Protein AF-A0A6N8HLT0-F1 (afdb_monomer)

Sequence (85 aa):
MIDLHRHILPGFADGQPAMAASLKIASEASKQGITSIIAAPHHPIDSESGYNAILDSVRDMNEQLKASQIPVEILPGQGTRIHGI

pLDDT: mean 84.65, std 12.42, range [52.72, 97.5]

Solvent-accessible surface area (backbone atoms only — not comparable to full-atom values): 4870 Å² total; per-residue (Å²): 81,74,46,79,74,35,73,53,57,58,82,51,52,94,90,44,38,55,66,72,51,27,52,51,52,48,46,56,39,35,77,71,52,29,42,35,36,24,28,28,41,68,57,85,61,91,43,73,67,47,52,52,50,48,53,52,47,38,50,54,50,39,52,51,27,57,77,68,71,37,76,45,44,61,40,83,59,65,42,81,81,87,79,82,133

Nearest PDB structures (foldseek):
  3qy7-assembly1_A  TM=8.843E-01  e=2.586E-06  Bacillus subtilis
  2wjd-assembly1_A  TM=7.679E-01  e=1.852E-03  Streptococcus pneumoniae
  7s2l-assembly2_D-2  TM=5.485E-01  e=3.966E-01  uncultured bacterium
  8ste-assembly1_A  TM=5.445E-01  e=1.014E+00  Homo sapiens
  9bwt-assembly1_B  TM=5.476E-01  e=4.149E+00  Homo sapiens

Mean predicted aligned error: 5.42 Å

Structure (mmCIF, N/CA/C/O backbone):
data_AF-A0A6N8HLT0-F1
#
_entry.id   AF-A0A6N8HLT0-F1
#
loop_
_atom_site.group_PDB
_atom_site.id
_atom_site.type_symbol
_atom_site.label_atom_id
_atom_site.label_alt_id
_atom_site.label_comp_id
_atom_site.label_asym_id
_atom_site.label_entity_id
_atom_site.label_seq_id
_atom_site.pdbx_PDB_ins_code
_atom_site.Cartn_x
_atom_site.Cartn_y
_atom_site.Cartn_z
_atom_site.occupancy
_atom_site.B_iso_or_equiv
_atom_site.auth_seq_id
_atom_site.auth_comp_id
_atom_site.auth_asym_id
_atom_site.auth_atom_id
_atom_site.pdbx_PDB_model_num
ATOM 1 N N . MET A 1 1 ? -7.472 -8.885 8.949 1.00 86.75 1 MET A N 1
ATOM 2 C CA . MET A 1 1 ? -7.430 -9.826 7.798 1.00 86.75 1 MET A CA 1
ATOM 3 C C . MET A 1 1 ? -6.457 -9.277 6.760 1.00 86.75 1 MET A C 1
ATOM 5 O O . MET A 1 1 ? -6.293 -8.062 6.725 1.00 86.75 1 MET A O 1
ATOM 9 N N . ILE A 1 2 ? -5.791 -10.126 5.968 1.00 87.50 2 ILE A N 1
ATOM 10 C CA . ILE A 1 2 ? -4.792 -9.695 4.971 1.00 87.50 2 ILE A CA 1
ATOM 11 C C . ILE A 1 2 ? -5.304 -10.029 3.564 1.00 87.50 2 ILE A C 1
ATOM 13 O O . ILE A 1 2 ? -5.663 -11.178 3.316 1.00 87.50 2 ILE A O 1
ATOM 17 N N . ASP A 1 3 ? -5.336 -9.040 2.667 1.00 88.25 3 ASP A N 1
ATOM 18 C CA . ASP A 1 3 ? -5.562 -9.244 1.227 1.00 88.25 3 ASP A CA 1
ATOM 19 C C . ASP A 1 3 ? -4.204 -9.445 0.540 1.00 88.25 3 ASP A C 1
ATOM 21 O O . ASP A 1 3 ? -3.303 -8.619 0.680 1.00 88.25 3 ASP A O 1
ATOM 25 N N . LEU A 1 4 ? -4.032 -10.561 -0.165 1.00 87.62 4 LEU A N 1
ATOM 26 C CA . LEU A 1 4 ? -2.742 -10.961 -0.733 1.00 87.62 4 LEU A CA 1
ATOM 27 C C . LEU A 1 4 ? -2.550 -10.510 -2.188 1.00 87.62 4 LEU A C 1
ATOM 29 O O . LEU A 1 4 ? -1.461 -10.696 -2.727 1.00 87.62 4 LEU A O 1
ATOM 33 N N . HIS A 1 5 ? -3.578 -9.968 -2.851 1.00 82.69 5 HIS A N 1
ATOM 34 C CA . HIS A 1 5 ? -3.483 -9.653 -4.274 1.00 82.69 5 HIS A CA 1
ATOM 35 C C . HIS A 1 5 ? -4.365 -8.471 -4.678 1.00 82.69 5 HIS A C 1
ATOM 37 O O . HIS A 1 5 ? -5.556 -8.623 -4.958 1.00 82.69 5 HIS A O 1
ATOM 43 N N . ARG A 1 6 ? -3.759 -7.281 -4.773 1.00 80.69 6 ARG A N 1
ATOM 44 C CA . ARG A 1 6 ? -4.481 -6.072 -5.183 1.00 80.69 6 ARG A CA 1
ATOM 45 C C . ARG A 1 6 ? -3.662 -5.147 -6.079 1.00 80.69 6 ARG A C 1
ATOM 47 O O . ARG A 1 6 ? -2.521 -4.799 -5.772 1.00 80.69 6 ARG A O 1
ATOM 54 N N . HIS A 1 7 ? -4.299 -4.640 -7.133 1.00 82.44 7 HIS A N 1
ATOM 55 C CA . HIS A 1 7 ? -3.802 -3.510 -7.927 1.00 82.44 7 HIS A CA 1
ATOM 56 C C . HIS A 1 7 ? -4.176 -2.191 -7.251 1.00 82.44 7 HIS A C 1
ATOM 58 O O . HIS A 1 7 ? -5.109 -1.506 -7.663 1.00 82.44 7 HIS A O 1
ATOM 64 N N . ILE A 1 8 ? -3.493 -1.885 -6.148 1.00 86.75 8 ILE A N 1
ATOM 65 C CA . ILE A 1 8 ? -3.788 -0.707 -5.323 1.00 86.75 8 ILE A CA 1
ATOM 66 C C . ILE A 1 8 ? -2.788 0.438 -5.509 1.00 86.75 8 ILE A C 1
ATOM 68 O O . ILE A 1 8 ? -3.126 1.587 -5.231 1.00 86.75 8 ILE A O 1
ATOM 72 N N . LEU A 1 9 ? -1.582 0.145 -6.000 1.00 87.44 9 LEU A N 1
ATOM 73 C CA . LEU A 1 9 ? -0.585 1.172 -6.297 1.00 87.44 9 LEU A CA 1
ATOM 74 C C . LEU A 1 9 ? -1.018 1.981 -7.530 1.00 87.44 9 LEU A C 1
ATOM 76 O O . LEU A 1 9 ? -1.488 1.370 -8.485 1.00 87.44 9 LEU A O 1
ATOM 80 N N . PRO A 1 10 ? -0.896 3.319 -7.531 1.00 82.50 10 PRO A N 1
ATOM 81 C CA . PRO A 1 10 ? -1.125 4.141 -8.719 1.00 82.50 10 PRO A CA 1
ATOM 82 C C . PRO A 1 10 ? 0.080 4.113 -9.675 1.00 82.50 10 PRO A C 1
ATOM 84 O O . PRO A 1 10 ? 1.214 4.272 -9.233 1.00 82.50 10 PRO A O 1
ATOM 87 N N . GLY A 1 11 ? -0.155 4.012 -10.989 1.00 72.88 11 GLY A N 1
ATOM 88 C CA . GLY A 1 11 ? 0.872 4.262 -12.020 1.00 72.88 11 GLY A CA 1
ATOM 89 C C . GLY A 1 11 ? 1.764 3.077 -12.429 1.00 72.88 11 GLY A C 1
ATOM 90 O O . GLY A 1 11 ? 2.682 3.266 -13.217 1.00 72.88 11 GLY A O 1
ATOM 91 N N . PHE A 1 12 ? 1.487 1.862 -11.952 1.00 68.75 12 PHE A N 1
ATOM 92 C CA . PHE A 1 12 ? 2.242 0.625 -12.222 1.00 68.75 12 PHE A CA 1
ATOM 93 C C . PHE A 1 12 ? 1.560 -0.341 -13.214 1.00 68.75 12 PHE A C 1
ATOM 95 O O . PHE A 1 12 ? 2.003 -1.485 -13.329 1.00 68.75 12 PHE A O 1
ATOM 102 N N . ALA A 1 13 ? 0.470 0.053 -13.887 1.00 60.69 13 ALA A N 1
ATOM 103 C CA . ALA A 1 13 ? -0.109 -0.654 -15.041 1.00 60.69 13 ALA A CA 1
ATOM 104 C C . ALA A 1 13 ? -1.178 0.195 -15.752 1.00 60.69 13 ALA A C 1
ATOM 106 O O . ALA A 1 13 ? -1.772 1.099 -15.155 1.00 60.69 13 ALA A O 1
ATOM 107 N N . ASP A 1 14 ? -1.490 -0.173 -16.995 1.00 52.72 14 ASP A N 1
ATOM 108 C CA . ASP A 1 14 ? -2.653 0.336 -17.722 1.00 52.72 14 ASP A CA 1
ATOM 109 C C . ASP A 1 14 ? -3.951 0.041 -16.950 1.00 52.72 14 ASP A C 1
ATOM 111 O O . ASP A 1 14 ? -4.214 -1.092 -16.545 1.00 52.72 14 ASP A O 1
ATOM 115 N N . GLY A 1 15 ? -4.771 1.073 -16.729 1.00 55.72 15 GLY A N 1
ATOM 116 C CA . GLY A 1 15 ? -6.053 0.950 -16.025 1.00 55.72 15 GLY A CA 1
ATOM 117 C C . GLY A 1 15 ? -5.973 0.949 -14.493 1.00 55.72 15 GLY A C 1
ATOM 118 O O . GLY A 1 15 ? -6.986 0.689 -13.842 1.00 55.72 15 GLY A O 1
ATOM 119 N N . GLN A 1 16 ? -4.813 1.248 -13.894 1.00 64.06 16 GLN A N 1
ATOM 120 C CA . GLN A 1 16 ? -4.709 1.378 -12.439 1.00 64.06 16 GLN A CA 1
ATOM 121 C C . GLN A 1 16 ? -5.424 2.620 -11.886 1.00 64.06 16 GLN A C 1
ATOM 123 O O . GLN A 1 16 ? -5.524 3.649 -12.560 1.00 64.06 16 GLN A O 1
ATOM 128 N N . PRO A 1 17 ? -5.926 2.533 -10.641 1.00 63.00 17 PRO A N 1
ATOM 129 C CA . PRO A 1 17 ? -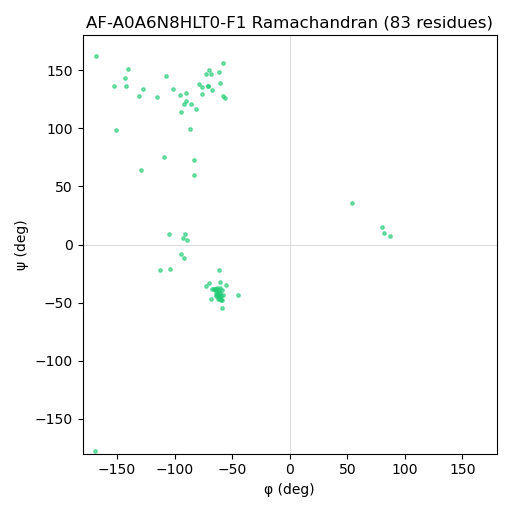6.629 3.632 -10.002 1.00 63.00 17 PRO A CA 1
ATOM 130 C C . PRO A 1 17 ? -5.733 4.868 -9.853 1.00 63.00 17 PRO A C 1
ATOM 132 O O . PRO A 1 17 ? -4.574 4.780 -9.452 1.00 63.00 17 PRO A O 1
ATOM 135 N N . ALA A 1 18 ? -6.304 6.049 -10.102 1.00 83.19 18 ALA A N 1
ATOM 136 C CA . ALA A 1 18 ? -5.742 7.283 -9.561 1.00 83.19 18 ALA A CA 1
ATOM 137 C C . ALA A 1 18 ? -5.688 7.179 -8.025 1.00 83.19 18 ALA A C 1
ATOM 139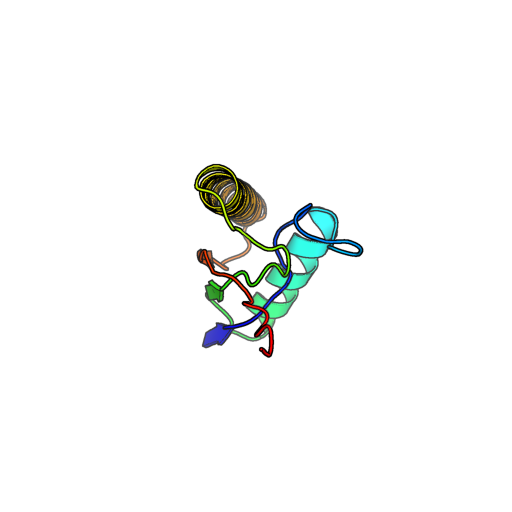 O O . ALA A 1 18 ? -6.505 6.468 -7.439 1.00 83.19 18 ALA A O 1
ATOM 140 N N . MET A 1 19 ? -4.809 7.937 -7.362 1.00 88.56 19 MET A N 1
ATOM 141 C CA . MET A 1 19 ? -4.657 7.908 -5.895 1.00 88.56 19 MET A CA 1
ATOM 142 C C . MET A 1 19 ? -6.005 7.930 -5.146 1.00 88.56 19 MET A C 1
ATOM 144 O O . MET A 1 19 ? -6.243 7.131 -4.244 1.00 88.56 19 MET A O 1
ATOM 148 N N . ALA A 1 20 ? -6.945 8.775 -5.580 1.00 89.69 20 ALA A N 1
ATOM 149 C CA . ALA A 1 20 ? -8.288 8.848 -5.001 1.00 89.69 20 ALA A CA 1
ATOM 150 C C . ALA A 1 20 ? -9.066 7.516 -5.061 1.00 89.69 20 ALA A C 1
ATOM 152 O O . ALA A 1 20 ? -9.760 7.150 -4.111 1.00 89.69 20 ALA A O 1
ATOM 153 N N . ALA A 1 21 ? -8.947 6.770 -6.160 1.00 89.94 21 ALA A N 1
ATOM 154 C CA . ALA A 1 21 ? -9.573 5.462 -6.302 1.00 89.94 21 ALA A CA 1
ATOM 155 C C . ALA A 1 21 ? -8.870 4.399 -5.437 1.00 89.94 21 ALA A C 1
ATOM 157 O O . ALA A 1 21 ? -9.558 3.581 -4.827 1.00 89.94 21 ALA A O 1
ATOM 158 N N . SER A 1 22 ? -7.543 4.459 -5.282 1.00 91.94 22 SER A N 1
ATOM 159 C CA . SER A 1 22 ? -6.807 3.586 -4.355 1.00 91.94 22 SER A CA 1
ATOM 160 C C . SER A 1 22 ? -7.252 3.787 -2.905 1.00 91.94 22 SER A C 1
ATOM 162 O O . SER A 1 22 ? -7.483 2.814 -2.186 1.00 91.94 22 SER A O 1
ATOM 164 N N . LEU A 1 23 ? -7.460 5.039 -2.483 1.00 94.19 23 LEU A N 1
ATOM 165 C CA . LEU A 1 23 ? -7.979 5.354 -1.147 1.00 94.19 23 LEU A CA 1
ATOM 166 C C . LEU A 1 23 ? -9.402 4.833 -0.945 1.00 94.19 23 LEU A C 1
ATOM 168 O O . LEU A 1 23 ? -9.718 4.297 0.116 1.00 94.19 23 LEU A O 1
ATOM 172 N N . LYS A 1 24 ? -10.256 4.938 -1.970 1.00 93.88 24 LYS A N 1
ATOM 173 C CA . LYS A 1 24 ? -11.609 4.373 -1.923 1.00 93.88 24 LYS A CA 1
ATOM 174 C C . LYS A 1 24 ? -11.566 2.857 -1.715 1.00 93.88 24 LYS A C 1
ATOM 176 O O . LYS A 1 24 ? -12.248 2.351 -0.826 1.00 93.88 24 LYS A O 1
ATOM 181 N N . ILE A 1 25 ? -10.719 2.155 -2.471 1.00 91.69 25 ILE A N 1
ATOM 182 C CA . ILE A 1 25 ? -10.521 0.705 -2.341 1.00 91.69 25 ILE A CA 1
ATOM 183 C C . ILE A 1 25 ? -10.043 0.345 -0.928 1.00 91.69 25 ILE A C 1
ATOM 185 O O . ILE A 1 25 ? -10.603 -0.554 -0.305 1.00 91.69 25 ILE A O 1
ATOM 189 N N . AL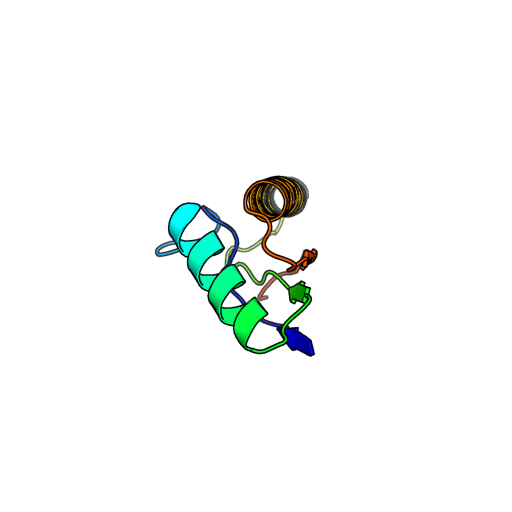A A 1 26 ? -9.044 1.055 -0.397 1.00 94.44 26 ALA A N 1
ATOM 190 C CA . ALA A 1 26 ? -8.528 0.803 0.947 1.00 94.44 26 ALA A CA 1
ATOM 191 C C . ALA A 1 26 ? -9.576 1.075 2.040 1.00 94.44 26 ALA A C 1
ATOM 193 O O . ALA A 1 26 ? -9.698 0.307 2.991 1.00 94.44 26 ALA A O 1
ATOM 194 N N . SER A 1 27 ? -10.380 2.132 1.890 1.00 95.94 27 SER A N 1
ATOM 195 C CA . SER A 1 27 ? -11.477 2.441 2.813 1.00 95.94 27 SER A CA 1
ATOM 196 C C . SER A 1 27 ? -12.534 1.332 2.830 1.00 95.94 27 SER A C 1
ATOM 198 O O . SER A 1 27 ? -12.982 0.907 3.895 1.00 95.94 27 SER A O 1
ATOM 200 N N . GLU A 1 28 ? -12.917 0.819 1.660 1.00 95.25 28 GLU A N 1
ATOM 201 C CA . GLU A 1 28 ? -13.856 -0.300 1.542 1.00 95.25 28 GLU A CA 1
ATOM 202 C C . GLU A 1 28 ? -13.288 -1.601 2.120 1.00 95.25 28 GLU A C 1
ATOM 204 O O . GLU A 1 28 ? -14.017 -2.342 2.779 1.00 95.25 28 GLU A O 1
ATOM 209 N N . ALA A 1 29 ? -11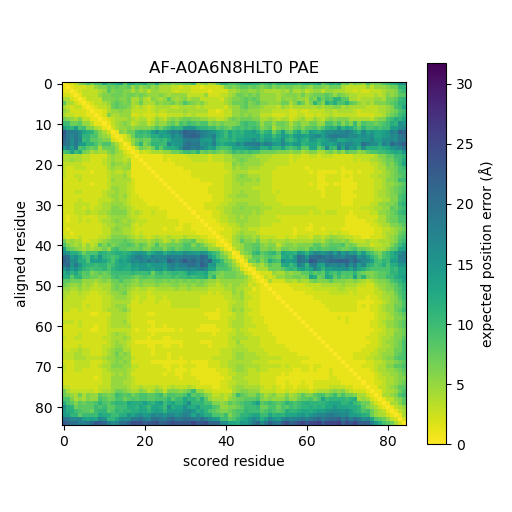.994 -1.863 1.922 1.00 94.56 29 ALA A N 1
ATOM 210 C CA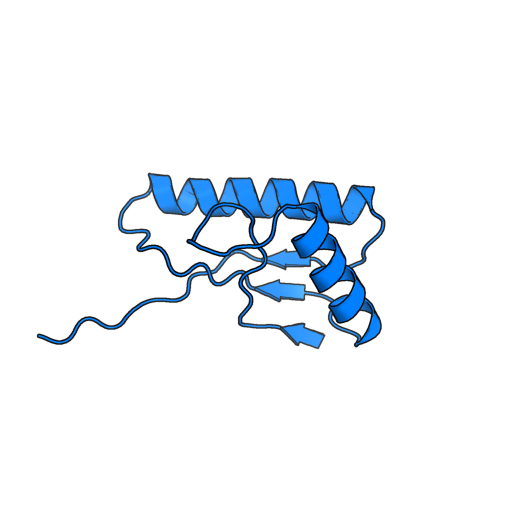 . ALA A 1 29 ? -11.301 -3.006 2.510 1.00 94.56 29 ALA A CA 1
ATOM 211 C C . ALA A 1 29 ? -11.262 -2.914 4.046 1.00 94.56 29 ALA A C 1
ATOM 213 O O . ALA A 1 29 ? -11.566 -3.885 4.741 1.00 94.56 29 ALA A O 1
ATOM 214 N N . SER A 1 30 ? -10.982 -1.723 4.581 1.00 96.44 30 SER A N 1
ATOM 215 C CA . SER A 1 30 ? -10.986 -1.460 6.022 1.00 96.44 30 SER A CA 1
ATOM 216 C C . SER A 1 30 ? -12.342 -1.778 6.660 1.00 96.44 30 SER A C 1
ATOM 218 O O . SER A 1 30 ? -12.407 -2.468 7.677 1.00 96.44 30 SER A O 1
ATOM 220 N N . LYS A 1 31 ? -13.445 -1.377 6.009 1.00 96.50 31 LYS A N 1
ATOM 221 C CA . LYS A 1 31 ? -14.818 -1.692 6.454 1.00 96.50 31 LYS A CA 1
ATOM 222 C C . LYS A 1 31 ? -15.112 -3.195 6.501 1.00 96.50 31 LYS A C 1
ATOM 224 O O . LYS A 1 31 ? -16.015 -3.610 7.217 1.00 96.50 31 LYS A O 1
ATOM 229 N N . GLN A 1 32 ? -14.354 -4.003 5.762 1.00 95.69 32 GLN A N 1
ATOM 230 C CA . GLN A 1 32 ? -14.452 -5.466 5.746 1.00 95.69 32 GLN A CA 1
ATOM 231 C C . GLN A 1 32 ? -13.488 -6.139 6.741 1.00 95.69 32 GLN A C 1
ATOM 233 O O . GLN A 1 32 ? -13.373 -7.363 6.757 1.00 95.69 32 GLN A O 1
ATOM 238 N N . GLY A 1 33 ? -12.777 -5.369 7.574 1.00 95.62 33 GLY A N 1
ATOM 239 C CA . GLY A 1 33 ? -11.818 -5.895 8.552 1.00 95.62 33 GLY A CA 1
ATOM 240 C C . GLY A 1 33 ? -10.448 -6.255 7.963 1.00 95.62 33 GLY A C 1
ATOM 241 O O . GLY A 1 33 ? -9.659 -6.968 8.600 1.00 95.62 33 GLY A O 1
ATOM 242 N N . ILE A 1 34 ? -10.146 -5.790 6.746 1.00 96.50 34 ILE A N 1
ATOM 243 C CA . ILE A 1 34 ? -8.801 -5.887 6.171 1.00 96.50 34 ILE A CA 1
ATOM 244 C C . ILE A 1 34 ? -7.920 -4.824 6.825 1.00 96.50 34 ILE A C 1
ATOM 246 O O . ILE A 1 34 ? -8.288 -3.656 6.896 1.00 96.50 34 ILE A O 1
ATOM 250 N N . THR A 1 35 ? -6.761 -5.253 7.309 1.00 96.44 35 THR A N 1
ATOM 251 C CA . THR A 1 35 ? -5.780 -4.412 8.011 1.00 96.44 35 THR A CA 1
ATOM 252 C C . THR A 1 35 ? -4.497 -4.249 7.208 1.00 96.44 35 THR A C 1
ATOM 254 O O . THR A 1 35 ? -3.776 -3.277 7.403 1.00 96.44 35 THR A O 1
ATOM 257 N N . SER A 1 36 ? -4.226 -5.177 6.285 1.00 95.25 36 SER A N 1
ATOM 258 C CA . SER A 1 36 ? -3.036 -5.150 5.437 1.00 95.25 36 SER A CA 1
ATOM 259 C C . SER A 1 36 ? -3.367 -5.653 4.031 1.00 95.25 36 SER A C 1
ATOM 261 O O . SER A 1 36 ? -4.167 -6.580 3.878 1.00 95.25 36 SER A O 1
ATOM 263 N N . ILE A 1 37 ? -2.756 -5.053 3.010 1.00 94.62 37 ILE A N 1
ATOM 264 C CA . ILE A 1 37 ? -2.913 -5.423 1.597 1.00 94.62 37 ILE A CA 1
ATOM 265 C C . ILE A 1 37 ? -1.529 -5.566 0.965 1.00 94.62 37 ILE A C 1
ATOM 267 O O . ILE A 1 37 ? -0.722 -4.642 1.033 1.00 94.62 37 ILE A O 1
ATOM 271 N N . ILE A 1 38 ? -1.262 -6.690 0.304 1.00 92.56 38 ILE A N 1
ATOM 272 C CA . ILE A 1 38 ? -0.058 -6.867 -0.512 1.00 92.56 38 ILE A CA 1
ATOM 273 C C . ILE A 1 38 ? -0.324 -6.309 -1.913 1.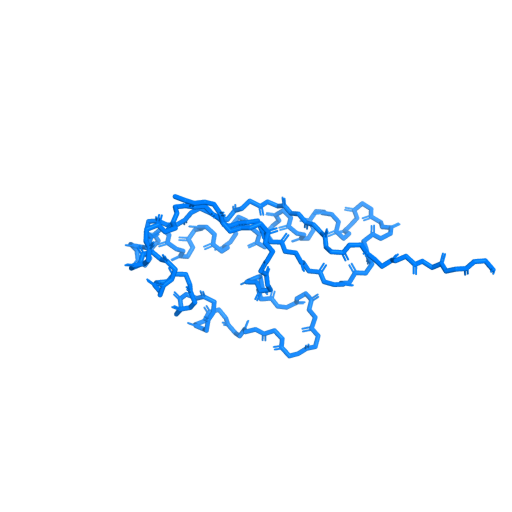00 92.56 38 ILE A C 1
ATOM 275 O O . ILE A 1 38 ? -1.243 -6.744 -2.617 1.00 92.56 38 ILE A O 1
ATOM 279 N N . ALA A 1 39 ? 0.482 -5.332 -2.326 1.00 89.44 39 ALA A N 1
ATOM 280 C CA . ALA A 1 39 ? 0.444 -4.801 -3.679 1.00 89.44 39 ALA A CA 1
ATOM 281 C C . ALA A 1 39 ? 0.930 -5.858 -4.679 1.00 89.44 39 ALA A C 1
ATOM 283 O O . ALA A 1 39 ? 1.972 -6.473 -4.482 1.00 89.44 39 ALA A O 1
ATOM 284 N N . ALA A 1 40 ? 0.197 -6.053 -5.774 1.00 83.62 40 ALA A N 1
ATOM 285 C CA . ALA A 1 40 ? 0.563 -7.017 -6.812 1.00 83.62 40 ALA A CA 1
ATOM 286 C C . ALA A 1 40 ? 0.539 -6.382 -8.215 1.00 83.62 40 ALA A C 1
ATOM 288 O O . ALA A 1 40 ? -0.293 -6.749 -9.045 1.00 83.62 40 ALA A O 1
ATOM 289 N N . PRO A 1 41 ? 1.403 -5.394 -8.512 1.00 78.69 41 PRO A N 1
ATOM 290 C CA . PRO A 1 41 ? 1.492 -4.820 -9.852 1.00 78.69 41 PRO A CA 1
ATOM 291 C C . PRO A 1 41 ? 1.904 -5.876 -10.892 1.00 78.69 41 PRO A C 1
ATOM 293 O O . PRO A 1 41 ? 2.624 -6.826 -10.583 1.00 78.69 41 PRO A O 1
ATOM 296 N N . HIS A 1 42 ? 1.415 -5.703 -12.124 1.00 70.81 42 HIS A N 1
ATOM 297 C CA . HIS A 1 42 ? 1.608 -6.642 -13.236 1.00 70.81 42 HIS A CA 1
ATOM 298 C C . HIS A 1 42 ? 2.827 -6.347 -14.114 1.00 70.81 42 HIS A C 1
ATOM 300 O O . HIS A 1 42 ? 3.152 -7.171 -14.972 1.00 70.81 42 HIS A O 1
ATOM 306 N N . HIS A 1 43 ? 3.467 -5.182 -13.973 1.00 63.53 43 HIS A N 1
ATOM 307 C CA . HIS A 1 43 ? 4.621 -4.875 -14.807 1.00 63.53 43 HIS A CA 1
ATOM 308 C C . HIS A 1 43 ? 5.831 -5.736 -14.410 1.00 63.53 43 HIS A C 1
ATOM 310 O O . HIS A 1 43 ? 6.083 -5.917 -13.213 1.00 63.53 43 HIS A O 1
ATOM 316 N N . PRO A 1 44 ? 6.565 -6.289 -15.396 1.00 59.25 44 PRO A N 1
ATOM 317 C CA . PRO A 1 44 ? 7.837 -6.946 -15.145 1.00 59.25 44 PRO A CA 1
ATOM 318 C C . PRO A 1 44 ? 8.773 -5.963 -14.445 1.00 59.25 44 PRO A C 1
ATOM 320 O O . PRO A 1 44 ? 8.972 -4.836 -14.898 1.00 59.25 44 PRO A O 1
ATOM 323 N N . ILE A 1 45 ? 9.298 -6.391 -13.307 1.00 63.91 45 ILE A N 1
ATOM 324 C CA . ILE A 1 45 ? 10.319 -5.671 -12.552 1.00 63.91 45 ILE A CA 1
ATOM 325 C C . ILE A 1 45 ? 11.567 -6.496 -12.734 1.00 63.91 45 ILE A C 1
ATOM 327 O O . ILE A 1 45 ? 11.974 -7.284 -11.887 1.00 63.91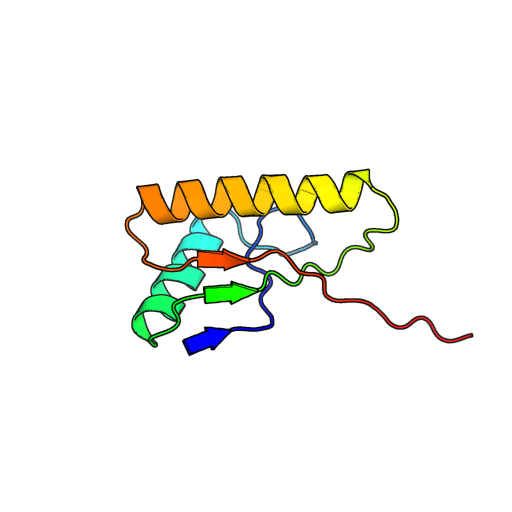 45 ILE A O 1
ATOM 331 N N . ASP A 1 46 ? 12.113 -6.361 -13.928 1.00 65.19 46 ASP A N 1
ATOM 332 C CA . ASP A 1 46 ? 13.271 -7.136 -14.350 1.00 65.19 46 ASP A CA 1
ATOM 333 C C . ASP A 1 46 ? 14.561 -6.364 -14.003 1.00 65.19 46 ASP A C 1
ATOM 335 O O . ASP A 1 46 ? 15.659 -6.725 -14.422 1.00 65.19 46 ASP A O 1
ATOM 339 N N . SER A 1 47 ? 14.421 -5.273 -13.236 1.00 69.75 47 SER A N 1
ATOM 340 C CA . SER A 1 47 ? 15.476 -4.351 -12.836 1.00 69.75 47 SER A CA 1
ATOM 341 C C . SER A 1 47 ? 15.323 -3.890 -11.384 1.00 69.75 47 SER A C 1
ATOM 343 O O . SER A 1 47 ? 14.221 -3.729 -10.858 1.00 69.75 47 SER A O 1
ATOM 345 N N . GLU A 1 48 ? 16.457 -3.571 -10.760 1.00 70.69 48 GLU A N 1
ATOM 346 C CA . GLU A 1 48 ? 16.526 -2.933 -9.438 1.00 70.69 48 GLU A CA 1
ATOM 347 C C . GLU A 1 48 ? 15.729 -1.616 -9.387 1.00 70.69 48 GLU A C 1
ATOM 349 O O . GLU A 1 48 ? 15.070 -1.308 -8.395 1.00 70.69 48 GLU A O 1
ATOM 354 N N . SER A 1 49 ? 15.707 -0.867 -10.496 1.00 70.06 49 SER A N 1
ATOM 355 C CA . SER A 1 49 ? 14.928 0.368 -10.617 1.00 70.06 49 SER A CA 1
ATOM 356 C C . SER A 1 49 ? 13.417 0.145 -10.507 1.00 70.06 49 SER A C 1
ATOM 358 O O . SER A 1 49 ? 12.735 0.956 -9.884 1.00 70.06 49 SER A O 1
ATOM 360 N N . GLY A 1 50 ? 12.884 -0.953 -11.052 1.00 78.38 50 GLY A N 1
ATOM 361 C CA . GLY A 1 50 ? 11.463 -1.274 -10.917 1.00 78.38 50 GLY A CA 1
ATOM 362 C C . GLY A 1 50 ? 11.093 -1.676 -9.487 1.00 78.38 50 GLY A C 1
ATOM 363 O O . GLY A 1 50 ? 10.009 -1.338 -9.014 1.00 78.38 50 GLY A O 1
ATOM 364 N N . TYR A 1 51 ? 12.011 -2.335 -8.771 1.00 81.94 51 TYR A N 1
ATOM 365 C CA . TYR A 1 51 ? 11.793 -2.726 -7.379 1.00 81.94 51 TYR A CA 1
ATOM 366 C C . TYR A 1 51 ? 11.750 -1.494 -6.472 1.00 81.94 51 TYR A C 1
ATOM 368 O O . TYR A 1 51 ? 10.809 -1.328 -5.696 1.00 81.94 51 TYR A O 1
ATOM 376 N N . ASN A 1 52 ? 12.711 -0.582 -6.636 1.00 85.88 52 ASN A N 1
ATOM 377 C CA . ASN A 1 52 ? 12.736 0.676 -5.892 1.00 85.88 52 ASN A CA 1
ATOM 378 C C . ASN A 1 52 ? 11.491 1.532 -6.169 1.00 85.88 52 ASN A C 1
ATOM 380 O O . ASN A 1 52 ? 10.925 2.092 -5.235 1.00 85.88 52 ASN A O 1
ATOM 384 N N . ALA A 1 53 ? 10.992 1.546 -7.411 1.00 85.44 53 ALA A N 1
ATOM 385 C CA . ALA A 1 53 ? 9.750 2.239 -7.741 1.00 85.44 53 ALA A CA 1
ATOM 386 C C . ALA A 1 53 ? 8.544 1.690 -6.952 1.00 85.44 53 ALA A C 1
ATOM 388 O O . ALA A 1 53 ? 7.744 2.477 -6.443 1.00 85.44 53 ALA A O 1
ATOM 389 N N . ILE A 1 54 ? 8.417 0.362 -6.788 1.00 86.56 54 ILE A N 1
ATOM 390 C CA . ILE A 1 54 ? 7.371 -0.211 -5.919 1.00 86.56 54 ILE A CA 1
ATOM 391 C C . ILE A 1 54 ? 7.523 0.300 -4.494 1.00 86.56 54 ILE A C 1
ATOM 393 O O . ILE A 1 54 ? 6.529 0.699 -3.893 1.00 86.56 54 ILE A O 1
ATOM 397 N N . LEU A 1 55 ? 8.736 0.257 -3.942 1.00 90.75 55 LEU A N 1
ATOM 398 C CA . LEU A 1 55 ? 8.967 0.671 -2.560 1.00 90.75 55 LEU A CA 1
ATOM 399 C C . LEU A 1 55 ? 8.571 2.133 -2.340 1.00 90.75 55 LEU A C 1
ATOM 401 O O . LEU A 1 55 ? 7.882 2.433 -1.364 1.00 90.75 55 LEU A O 1
ATOM 405 N N . ASP A 1 56 ? 8.942 3.015 -3.267 1.00 90.75 56 ASP A N 1
ATOM 406 C CA . ASP A 1 56 ? 8.550 4.423 -3.231 1.00 90.75 56 ASP A CA 1
ATOM 407 C C . ASP A 1 56 ? 7.027 4.580 -3.312 1.00 90.75 56 ASP A C 1
ATOM 409 O O . ASP A 1 56 ? 6.430 5.267 -2.488 1.00 90.75 56 ASP A O 1
ATOM 413 N N . SER A 1 57 ? 6.364 3.870 -4.225 1.00 90.50 57 SER A N 1
ATOM 414 C CA . SER A 1 57 ? 4.906 3.943 -4.362 1.00 90.50 57 SER A CA 1
ATOM 415 C C . SER A 1 57 ? 4.157 3.391 -3.148 1.00 90.50 57 SER A C 1
ATOM 417 O O . SER A 1 57 ? 3.142 3.951 -2.731 1.00 90.50 57 SER A O 1
ATOM 419 N N . VAL A 1 58 ? 4.659 2.310 -2.546 1.00 93.44 58 VAL A N 1
ATOM 420 C CA . VAL A 1 58 ? 4.124 1.747 -1.300 1.00 93.44 58 VAL A CA 1
ATOM 421 C C . VAL A 1 58 ? 4.270 2.752 -0.161 1.00 93.44 58 VAL A C 1
ATOM 423 O O . VAL A 1 58 ? 3.316 2.942 0.596 1.00 93.44 58 VAL A O 1
ATOM 426 N N . ARG A 1 59 ? 5.427 3.419 -0.044 1.00 95.38 59 ARG A N 1
ATOM 427 C CA . ARG A 1 59 ? 5.641 4.483 0.946 1.00 95.38 59 ARG A CA 1
ATOM 428 C C . ARG A 1 59 ? 4.625 5.606 0.752 1.00 95.38 59 ARG A C 1
ATOM 430 O O . ARG A 1 59 ? 3.884 5.906 1.685 1.00 95.38 59 ARG A O 1
ATOM 437 N N . ASP A 1 60 ? 4.546 6.161 -0.451 1.00 93.94 60 ASP A N 1
ATOM 438 C CA . ASP A 1 60 ? 3.683 7.303 -0.758 1.00 93.94 60 ASP A CA 1
ATOM 439 C C . ASP A 1 60 ? 2.194 6.957 -0.536 1.00 93.94 60 ASP A C 1
ATOM 441 O O . ASP A 1 60 ? 1.425 7.743 0.023 1.00 93.94 60 ASP A O 1
ATOM 445 N N . MET A 1 61 ? 1.778 5.738 -0.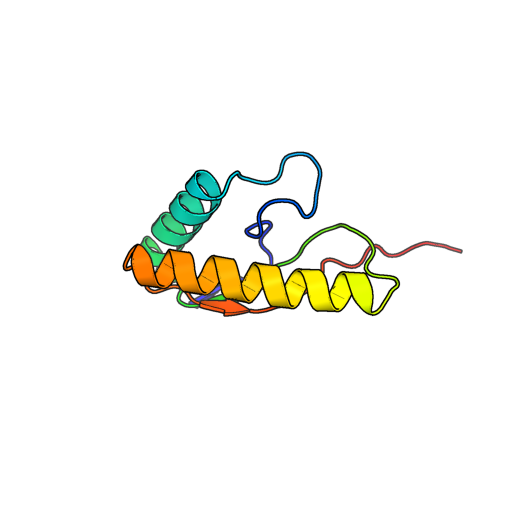899 1.00 94.81 61 MET A N 1
ATOM 446 C CA . MET A 1 61 ? 0.422 5.246 -0.645 1.00 94.81 61 MET A CA 1
ATOM 447 C C . MET A 1 6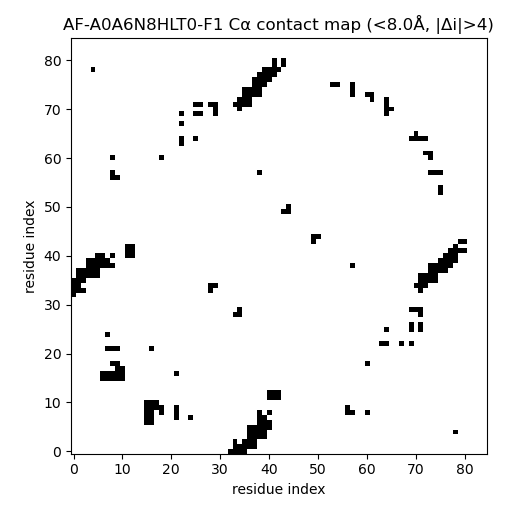1 ? 0.132 5.126 0.858 1.00 94.81 61 MET A C 1
ATOM 449 O O . MET A 1 61 ? -0.929 5.554 1.315 1.00 94.81 61 MET A O 1
ATOM 453 N N . ASN A 1 62 ? 1.061 4.576 1.644 1.00 96.88 62 ASN A N 1
ATOM 454 C CA . ASN A 1 62 ? 0.909 4.464 3.097 1.00 96.88 62 ASN A CA 1
ATOM 455 C C . ASN A 1 62 ? 0.855 5.835 3.786 1.00 96.88 62 ASN A C 1
ATOM 457 O O . ASN A 1 62 ? 0.059 6.031 4.708 1.00 96.88 62 ASN A O 1
ATOM 461 N N . GLU A 1 63 ? 1.644 6.808 3.325 1.00 97.31 63 GLU A N 1
ATOM 462 C CA . GLU A 1 63 ? 1.566 8.192 3.801 1.00 97.31 63 GLU A CA 1
ATOM 463 C C . GLU A 1 63 ? 0.185 8.796 3.529 1.00 97.31 63 GLU A C 1
ATOM 465 O O . GLU A 1 63 ? -0.432 9.375 4.430 1.00 97.31 63 GLU A O 1
ATOM 470 N N . GLN A 1 64 ? -0.354 8.588 2.327 1.00 96.06 64 GLN A N 1
ATOM 471 C CA . GLN A 1 64 ? -1.674 9.088 1.965 1.00 96.06 64 GLN A CA 1
ATOM 472 C C . GLN A 1 64 ? -2.804 8.396 2.747 1.00 96.06 64 GLN A C 1
ATOM 474 O O . GLN A 1 64 ? -3.763 9.057 3.160 1.00 96.06 64 GLN A O 1
ATOM 479 N N . LEU A 1 65 ? -2.703 7.088 2.996 1.00 96.62 65 LEU A N 1
ATOM 480 C CA . LEU A 1 65 ? -3.651 6.343 3.834 1.00 96.62 65 LEU A CA 1
ATOM 481 C C . LEU A 1 65 ? -3.653 6.864 5.268 1.00 96.62 65 LEU A C 1
ATOM 483 O O . LEU A 1 65 ? -4.722 7.105 5.833 1.00 96.62 65 LEU A O 1
ATOM 487 N N . LYS A 1 66 ? -2.464 7.121 5.820 1.00 97.50 66 LYS A N 1
ATOM 488 C CA . LYS A 1 66 ? -2.300 7.713 7.148 1.00 97.50 66 LYS A CA 1
ATOM 489 C C . LYS A 1 66 ? -2.907 9.114 7.214 1.00 97.50 66 LYS A C 1
ATOM 491 O O . LYS A 1 66 ? -3.673 9.392 8.135 1.00 97.50 66 LYS A O 1
ATOM 496 N N . ALA A 1 67 ? -2.622 9.971 6.231 1.00 97.44 67 ALA A N 1
ATOM 497 C CA . ALA A 1 67 ? -3.206 11.311 6.132 1.00 97.44 67 ALA A CA 1
ATOM 498 C C . ALA A 1 67 ? -4.740 11.273 6.012 1.00 97.44 67 ALA A C 1
ATOM 500 O O . ALA A 1 67 ? -5.428 12.146 6.536 1.00 97.44 67 ALA A O 1
ATOM 501 N N . SER A 1 68 ? -5.275 10.231 5.373 1.00 96.62 68 SER A N 1
ATOM 502 C CA . SER A 1 68 ? -6.715 10.016 5.184 1.00 96.62 68 SER A CA 1
ATOM 503 C C . SER A 1 68 ? -7.373 9.228 6.327 1.00 96.62 68 SER A C 1
ATOM 505 O O . SER A 1 68 ? -8.556 8.909 6.238 1.00 96.62 68 SER A O 1
ATOM 507 N N . GLN A 1 69 ? -6.622 8.893 7.385 1.00 97.50 69 GLN A N 1
ATOM 508 C CA . GLN A 1 69 ? -7.069 8.094 8.533 1.00 97.50 69 GLN A CA 1
ATOM 509 C C . GLN A 1 69 ? -7.688 6.735 8.154 1.00 97.50 69 GLN A C 1
ATOM 511 O O . GLN A 1 69 ? -8.624 6.262 8.799 1.00 97.50 69 GLN A O 1
ATOM 516 N N . ILE A 1 70 ? -7.161 6.088 7.112 1.00 97.50 70 ILE A N 1
ATOM 517 C CA . ILE A 1 70 ? -7.577 4.748 6.692 1.00 97.50 70 ILE A CA 1
ATOM 518 C C . ILE A 1 70 ? -6.632 3.733 7.354 1.00 97.50 70 ILE A C 1
ATOM 520 O O . ILE A 1 70 ? -5.445 3.729 7.030 1.00 97.50 70 ILE A O 1
ATOM 524 N N . PRO A 1 71 ? -7.111 2.869 8.272 1.00 96.56 71 PRO A N 1
ATOM 525 C CA . PRO A 1 71 ? -6.260 1.954 9.033 1.00 96.56 71 PRO A CA 1
ATOM 526 C C . PRO A 1 71 ? -5.954 0.680 8.228 1.00 96.56 71 PRO A C 1
ATOM 528 O O . PRO A 1 71 ? -6.315 -0.428 8.623 1.00 96.56 71 PRO A O 1
ATOM 531 N N . VAL A 1 72 ? -5.329 0.857 7.065 1.00 96.94 72 VAL A N 1
ATOM 532 C CA . VAL A 1 72 ? -4.838 -0.214 6.195 1.00 96.94 72 VAL A CA 1
ATOM 533 C C . VAL A 1 72 ? -3.376 0.055 5.890 1.00 96.94 72 VAL A C 1
ATOM 535 O O . VAL A 1 72 ? -3.016 1.172 5.532 1.00 96.94 72 VAL A O 1
ATOM 538 N N . GLU A 1 73 ? -2.551 -0.976 6.005 1.00 97.19 73 GLU A N 1
ATOM 539 C CA . GLU A 1 73 ? -1.148 -0.946 5.608 1.00 97.19 73 GLU A CA 1
ATOM 540 C C . GLU A 1 73 ? -0.961 -1.625 4.249 1.00 97.19 73 GLU A C 1
ATOM 542 O O . GLU A 1 73 ? -1.472 -2.721 4.008 1.00 97.19 73 GLU A O 1
ATOM 547 N N . ILE A 1 74 ? -0.213 -0.988 3.354 1.00 96.12 74 ILE A N 1
ATOM 548 C CA . ILE A 1 74 ? 0.202 -1.576 2.083 1.00 96.12 74 ILE A CA 1
ATOM 549 C C . ILE A 1 74 ? 1.594 -2.175 2.242 1.00 96.12 74 ILE A C 1
ATOM 551 O O . ILE A 1 74 ? 2.521 -1.497 2.686 1.00 96.12 74 ILE A O 1
ATOM 555 N N . LEU A 1 75 ? 1.740 -3.433 1.836 1.00 94.75 75 LEU A N 1
ATOM 556 C CA . LEU A 1 75 ? 3.004 -4.159 1.800 1.00 94.75 75 LEU A CA 1
ATOM 557 C C . LEU A 1 75 ? 3.467 -4.336 0.345 1.00 94.75 75 LEU A C 1
ATOM 559 O O . LEU A 1 75 ? 2.625 -4.513 -0.544 1.00 94.75 75 LEU A O 1
ATOM 563 N N . PRO A 1 76 ? 4.784 -4.304 0.076 1.00 90.88 76 PRO A N 1
ATOM 564 C CA . PRO A 1 76 ? 5.302 -4.520 -1.268 1.00 90.88 76 PRO A CA 1
ATOM 565 C C . PRO A 1 76 ? 5.091 -5.971 -1.718 1.00 90.88 76 PRO A C 1
ATOM 567 O O . PRO A 1 76 ? 5.164 -6.908 -0.925 1.00 90.88 76 PRO A O 1
ATOM 570 N N . GLY A 1 77 ? 4.867 -6.151 -3.015 1.00 87.00 77 GLY A N 1
ATOM 571 C CA . GLY A 1 77 ? 4.738 -7.450 -3.668 1.00 87.00 77 GLY A CA 1
ATOM 572 C C . GLY A 1 77 ? 4.747 -7.293 -5.188 1.00 87.00 77 GLY A C 1
ATOM 573 O O . GLY A 1 77 ? 4.905 -6.187 -5.703 1.00 87.00 77 GLY A O 1
ATOM 574 N N . GLN A 1 78 ? 4.589 -8.397 -5.918 1.00 79.12 78 GLN A N 1
ATOM 575 C CA . GLN A 1 78 ? 4.561 -8.395 -7.380 1.00 79.12 78 GLN A CA 1
ATOM 576 C C . GLN A 1 78 ? 3.740 -9.573 -7.906 1.00 79.12 78 GLN A C 1
ATOM 578 O O . GLN A 1 78 ? 3.874 -10.698 -7.425 1.00 79.12 78 GLN A O 1
ATOM 583 N N . GLY A 1 79 ? 2.898 -9.326 -8.912 1.00 72.38 79 GLY A N 1
ATOM 584 C CA . GLY A 1 79 ? 2.230 -10.390 -9.657 1.00 72.38 79 GLY A CA 1
ATOM 585 C C . GLY A 1 79 ? 3.129 -10.864 -10.793 1.00 72.38 79 GLY A C 1
ATOM 586 O O . GLY A 1 79 ? 3.190 -10.212 -11.834 1.00 72.38 79 GLY A O 1
ATOM 587 N N . THR A 1 80 ? 3.835 -11.978 -10.610 1.00 68.31 80 THR A N 1
ATOM 588 C CA . THR A 1 80 ? 4.743 -12.518 -11.630 1.00 68.31 80 THR A CA 1
ATOM 589 C C . THR A 1 80 ? 3.976 -13.204 -12.762 1.00 68.31 80 THR A C 1
ATOM 591 O O . THR A 1 80 ? 3.040 -13.973 -12.538 1.00 68.31 80 THR A O 1
ATOM 594 N N . ARG A 1 81 ? 4.374 -12.933 -14.010 1.00 67.81 81 ARG A N 1
ATOM 595 C CA . ARG A 1 81 ? 3.898 -13.676 -15.185 1.00 67.81 81 ARG A CA 1
ATOM 596 C C . ARG A 1 81 ? 4.827 -14.856 -15.444 1.00 67.81 81 ARG A C 1
ATOM 598 O O . ARG A 1 81 ? 6.041 -14.683 -15.510 1.00 67.81 81 ARG A O 1
ATOM 605 N N . ILE A 1 82 ? 4.253 -16.043 -15.614 1.00 70.44 82 ILE A N 1
ATOM 606 C CA . ILE A 1 82 ? 4.999 -17.229 -16.039 1.00 70.44 82 ILE A CA 1
ATOM 607 C C . ILE A 1 82 ? 5.151 -17.153 -17.558 1.00 70.44 82 ILE A C 1
ATOM 609 O O . ILE A 1 82 ? 4.155 -17.174 -18.280 1.00 70.44 82 ILE A O 1
ATOM 613 N N . HIS A 1 83 ? 6.389 -17.059 -18.037 1.00 67.12 83 HIS A N 1
ATOM 614 C CA . HIS A 1 83 ? 6.699 -17.190 -19.457 1.00 67.12 83 HIS A CA 1
ATOM 615 C C . HIS A 1 83 ? 7.022 -18.659 -19.742 1.00 67.12 83 HIS A C 1
ATOM 617 O O . HIS A 1 83 ? 7.905 -19.235 -19.107 1.00 67.12 83 HIS A O 1
ATOM 623 N N . GLY A 1 84 ? 6.257 -19.274 -20.646 1.00 70.69 84 GLY A N 1
ATOM 624 C CA . GLY A 1 84 ? 6.558 -20.608 -21.162 1.00 70.69 84 GLY A CA 1
ATOM 625 C C . GLY A 1 84 ? 7.756 -20.566 -22.111 1.00 70.69 84 GLY A C 1
ATOM 626 O O . GLY A 1 84 ? 7.957 -19.565 -22.799 1.00 70.69 84 GLY A O 1
ATOM 627 N N . ILE A 1 85 ? 8.535 -21.647 -22.103 1.00 60.22 85 ILE A N 1
ATOM 628 C CA . ILE A 1 85 ? 9.622 -21.943 -23.053 1.00 60.22 85 ILE A CA 1
ATOM 629 C C . ILE A 1 85 ? 9.072 -22.485 -24.368 1.00 60.22 85 ILE A C 1
ATOM 631 O O . ILE A 1 85 ? 8.074 -23.239 -24.311 1.00 60.22 85 ILE A O 1
#

Foldseek 3Di:
DEAEEDLLFPPLDPPGDDLVVSLVVLQVCVVVVHQEYEHARADDPVDPVSQVVQVVRQVVSQVVCVVVVRRYHYDYDYNDDDDDD

Radius of gyration: 12.9 Å; Cα contacts (8 Å, |Δi|>4): 132; chains: 1; bounding box: 31×33×32 Å

Secondary structure (DSSP, 8-state):
-EEEEE--SSSSSTTPPPHHHHHHHHHHHHHTT--EEEE---S---SHHHHHHHHHHHHHHHHHHHHTT---EEE----PPPPP-